Protein AF-A0A7S3LR54-F1 (afdb_monomer_lite)

InterPro domains:
  IPR029052 Metallo-dependent phosphatase-like [G3DSA:3.60.21.10] (1-102)
  IPR029052 Metallo-dependent phosphatase-like [SSF56300] (42-88)

Organism: NCBI:txid215587

Sequence (102 aa):
KIFRKYCLGGGPVAIEILSDQSVNFGRSLNKQVNYEDPNLSVQLPVFMIHGNHDDPTRDGADEALSAIDLLQDAGLVNYFGSIDELGNAKVTPILIGKGTAR

Structure (mmCIF, N/CA/C/O backbone):
data_AF-A0A7S3LR54-F1
#
_entry.id   AF-A0A7S3LR54-F1
#
loop_
_atom_site.group_PDB
_atom_site.id
_atom_site.type_symbol
_atom_site.label_atom_id
_atom_site.label_alt_id
_atom_site.label_comp_id
_atom_site.label_asym_id
_atom_site.label_entity_id
_atom_site.label_seq_id
_atom_site.pdbx_PDB_ins_code
_atom_site.Cartn_x
_atom_site.Cartn_y
_atom_site.Cartn_z
_atom_site.occupancy
_atom_site.B_iso_or_equiv
_atom_site.auth_seq_id
_atom_site.auth_comp_id
_atom_site.auth_asym_id
_atom_site.auth_atom_id
_atom_site.pdbx_PDB_model_num
ATOM 1 N N . LYS A 1 1 ? -5.534 14.928 -1.532 1.00 91.88 1 LYS A N 1
ATOM 2 C CA . LYS A 1 1 ? -6.771 15.540 -0.966 1.00 91.88 1 LYS A CA 1
ATOM 3 C C . LYS A 1 1 ? -7.883 14.511 -0.747 1.00 91.88 1 LYS A C 1
ATOM 5 O O . LYS A 1 1 ? -8.407 14.466 0.353 1.00 91.88 1 LYS A O 1
ATOM 10 N N . ILE A 1 2 ? -8.230 13.698 -1.753 1.00 98.12 2 ILE A N 1
ATOM 11 C CA . ILE A 1 2 ? -9.331 12.719 -1.671 1.00 98.12 2 ILE A CA 1
ATOM 12 C C . ILE A 1 2 ? -9.049 11.612 -0.643 1.00 98.12 2 ILE A C 1
ATOM 14 O O . ILE A 1 2 ? -9.808 11.507 0.311 1.00 98.12 2 ILE A O 1
ATOM 18 N N . PHE A 1 3 ? -7.925 10.891 -0.748 1.00 98.12 3 PHE A N 1
ATOM 19 C CA . PHE A 1 3 ? -7.567 9.842 0.225 1.00 98.12 3 PHE A CA 1
ATOM 20 C C . PHE A 1 3 ? -7.561 10.348 1.670 1.00 98.12 3 PHE A C 1
ATOM 22 O O . PHE A 1 3 ? -8.265 9.815 2.514 1.00 98.12 3 PHE A O 1
ATOM 29 N N . ARG A 1 4 ? -6.876 11.465 1.948 1.00 97.56 4 ARG A N 1
ATOM 30 C CA . ARG A 1 4 ? -6.880 12.069 3.294 1.00 97.56 4 ARG A CA 1
ATOM 31 C C . ARG A 1 4 ? -8.284 12.371 3.829 1.00 97.56 4 ARG A C 1
ATOM 33 O O . ARG A 1 4 ? -8.508 12.220 5.017 1.00 97.56 4 ARG A O 1
ATOM 40 N N . LYS A 1 5 ? -9.212 12.810 2.971 1.00 98.12 5 LYS A N 1
ATOM 41 C CA . LYS A 1 5 ? -10.575 13.180 3.382 1.00 98.12 5 LYS A CA 1
ATOM 42 C C . LYS A 1 5 ? -11.468 11.966 3.653 1.00 98.12 5 LYS A C 1
ATOM 44 O O . LYS A 1 5 ? -12.347 12.067 4.499 1.00 98.12 5 LYS A O 1
ATOM 49 N N . TYR A 1 6 ? -11.297 10.882 2.900 1.00 98.31 6 TYR A N 1
ATOM 50 C CA . TYR A 1 6 ? -12.254 9.768 2.890 1.00 98.31 6 TYR A CA 1
ATOM 51 C C . TYR A 1 6 ? -11.691 8.443 3.415 1.00 98.31 6 TYR A C 1
ATOM 53 O O . TYR A 1 6 ? -12.469 7.528 3.662 1.00 98.31 6 TYR A O 1
ATOM 61 N N . CYS A 1 7 ? -10.373 8.332 3.589 1.00 98.31 7 CYS A N 1
ATOM 62 C CA . CYS A 1 7 ? -9.712 7.101 4.028 1.00 98.31 7 CYS A CA 1
ATOM 63 C C . CYS A 1 7 ? -9.096 7.201 5.424 1.00 98.31 7 CYS A C 1
ATOM 65 O O . CYS A 1 7 ? -8.921 6.176 6.080 1.00 98.31 7 CYS A O 1
ATOM 67 N N . LEU A 1 8 ? -8.781 8.412 5.889 1.00 98.00 8 LEU A N 1
ATOM 68 C CA . LEU A 1 8 ? -8.302 8.638 7.250 1.00 98.00 8 LEU A CA 1
ATOM 69 C C . LEU A 1 8 ? -9.480 8.902 8.188 1.00 98.00 8 LEU A C 1
ATOM 71 O O . LEU A 1 8 ? -10.443 9.573 7.816 1.00 98.00 8 LEU A O 1
ATOM 75 N N . GLY A 1 9 ? -9.387 8.388 9.408 1.00 97.19 9 GLY A N 1
ATOM 76 C CA . GLY A 1 9 ? -10.419 8.505 10.427 1.00 97.19 9 GLY A CA 1
ATOM 77 C C . GLY A 1 9 ? -10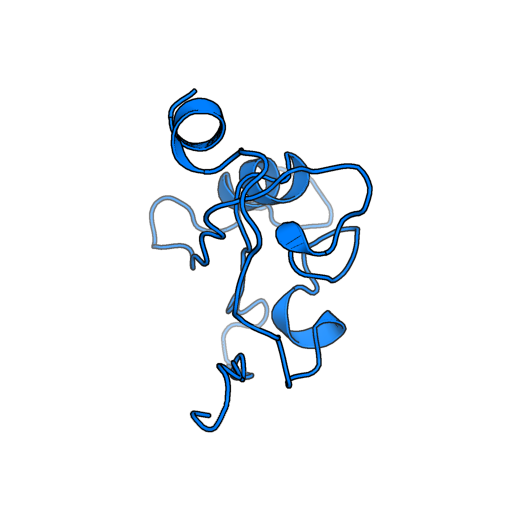.099 7.655 11.654 1.00 97.19 9 GLY A C 1
ATOM 78 O O . GLY A 1 9 ? -9.162 6.865 11.644 1.00 97.19 9 GLY A O 1
ATOM 79 N N . GLY A 1 10 ? -10.873 7.830 12.726 1.00 94.88 10 GLY A N 1
ATOM 80 C CA . GLY A 1 10 ? -10.656 7.126 13.998 1.00 94.88 10 GLY A CA 1
ATOM 81 C C . GLY A 1 10 ? -11.359 5.769 14.116 1.00 94.88 10 GLY A C 1
ATOM 82 O O . GLY A 1 10 ? -11.320 5.162 15.182 1.00 94.88 10 GLY A O 1
ATOM 83 N N . GLY A 1 11 ? -12.062 5.317 13.072 1.00 94.19 11 GLY A N 1
ATOM 84 C CA . GLY A 1 11 ? -12.738 4.017 13.082 1.00 94.19 11 GLY A CA 1
ATOM 85 C C . GLY A 1 11 ? -11.746 2.853 12.939 1.00 94.19 11 GLY A C 1
ATOM 86 O O . GLY A 1 11 ? -10.757 3.005 12.225 1.00 94.19 11 GLY A O 1
ATOM 87 N N . PRO A 1 12 ? -12.002 1.691 13.569 1.00 95.00 12 PRO A N 1
ATOM 88 C CA . PRO A 1 12 ? -11.104 0.546 13.475 1.00 95.00 12 PRO A CA 1
ATOM 89 C C . PRO A 1 12 ? -11.147 -0.095 12.081 1.00 95.00 12 PRO A C 1
ATOM 91 O O . PRO A 1 12 ? -12.207 -0.185 11.455 1.00 95.00 12 PRO A O 1
ATOM 94 N N . VAL A 1 13 ? -10.007 -0.624 11.638 1.00 97.75 13 VAL A N 1
ATOM 95 C CA . VAL A 1 13 ? -9.913 -1.497 10.462 1.00 97.75 13 VAL A CA 1
ATOM 96 C C . VAL A 1 13 ? -10.112 -2.943 10.915 1.00 97.75 13 VAL A C 1
ATOM 98 O O . VAL A 1 13 ? -9.363 -3.457 11.735 1.00 97.75 13 VAL A O 1
ATOM 101 N N . ALA A 1 14 ? -11.155 -3.601 10.404 1.00 96.06 14 ALA A N 1
ATOM 102 C CA . ALA A 1 14 ? -11.572 -4.941 10.839 1.00 96.06 14 ALA A CA 1
ATOM 103 C C . ALA A 1 14 ? -11.010 -6.077 9.963 1.00 96.06 14 ALA A C 1
ATOM 105 O O . ALA A 1 14 ? -11.665 -7.109 9.807 1.00 96.06 14 ALA A O 1
ATOM 106 N N . ILE A 1 15 ? -9.858 -5.856 9.331 1.00 97.38 15 ILE A N 1
ATOM 107 C CA . ILE A 1 15 ? -9.153 -6.852 8.520 1.00 97.38 15 ILE A CA 1
ATOM 108 C C . ILE A 1 15 ? -7.721 -7.011 9.030 1.00 97.38 15 ILE A C 1
ATOM 110 O O . ILE A 1 15 ? -7.120 -6.044 9.494 1.00 97.38 15 ILE A O 1
ATOM 114 N N . GLU A 1 16 ? -7.186 -8.221 8.931 1.00 97.19 16 GLU A N 1
ATOM 115 C CA . GLU A 1 16 ? -5.802 -8.555 9.285 1.00 97.19 16 GLU A CA 1
ATOM 116 C C . GLU A 1 16 ? -5.057 -9.085 8.058 1.00 97.19 16 GLU A C 1
ATOM 118 O O . GLU A 1 16 ? -5.648 -9.797 7.240 1.00 97.19 16 GLU A O 1
ATOM 123 N N . ILE A 1 17 ? -3.769 -8.758 7.923 1.00 97.88 17 ILE A N 1
ATOM 124 C CA . ILE A 1 17 ? -2.917 -9.378 6.905 1.00 97.88 17 ILE A CA 1
ATOM 125 C C . ILE A 1 17 ? -2.269 -10.629 7.494 1.00 97.88 17 ILE A C 1
ATOM 127 O O . ILE A 1 17 ? -1.526 -10.563 8.468 1.00 97.88 17 ILE A O 1
ATOM 131 N N . LEU A 1 18 ? -2.559 -11.777 6.884 1.00 97.69 18 LEU A N 1
ATOM 132 C CA . LEU A 1 18 ? -2.070 -13.096 7.296 1.00 97.69 18 LEU A CA 1
ATOM 133 C C . LEU A 1 18 ? -0.808 -13.527 6.534 1.00 97.69 18 LEU A C 1
ATOM 135 O O . LEU A 1 18 ? -0.143 -14.485 6.927 1.00 97.69 18 LEU A O 1
ATOM 139 N N . SER A 1 19 ? -0.515 -12.877 5.408 1.00 97.56 19 SER A N 1
ATOM 140 C CA . SER A 1 19 ? 0.674 -13.130 4.593 1.00 97.56 19 SER A CA 1
ATOM 141 C C . SER A 1 19 ? 1.882 -12.328 5.078 1.00 97.56 19 SER A C 1
ATOM 143 O O . SER A 1 19 ? 1.762 -11.405 5.883 1.00 97.56 19 SER A O 1
ATOM 145 N N . ASP A 1 20 ? 3.069 -12.676 4.576 1.00 97.31 20 ASP A N 1
ATOM 146 C CA . ASP A 1 20 ? 4.296 -11.939 4.873 1.00 97.31 20 ASP A CA 1
ATOM 147 C C . ASP A 1 20 ? 4.262 -10.538 4.243 1.00 97.31 20 ASP A C 1
ATOM 149 O O . ASP A 1 20 ? 4.524 -10.341 3.050 1.00 97.31 20 ASP A O 1
ATOM 153 N N . GLN A 1 21 ? 3.956 -9.553 5.085 1.00 97.38 21 GLN A N 1
ATOM 154 C CA . GLN A 1 21 ? 3.872 -8.149 4.708 1.00 97.38 21 GLN A CA 1
ATOM 155 C C . GLN A 1 21 ? 5.185 -7.604 4.138 1.00 97.38 21 GLN A C 1
ATOM 157 O O . GLN A 1 21 ? 5.147 -6.761 3.242 1.00 97.38 21 GLN A O 1
ATOM 162 N N . SER A 1 22 ? 6.338 -8.127 4.569 1.00 95.94 22 SER A N 1
ATOM 163 C CA . SER A 1 22 ? 7.636 -7.677 4.062 1.00 95.94 22 SER A CA 1
ATOM 164 C C . SER A 1 22 ? 7.875 -8.066 2.603 1.00 95.94 22 SER A C 1
ATOM 166 O O . SER A 1 22 ? 8.636 -7.398 1.902 1.00 95.94 22 SER A O 1
ATOM 168 N N . VAL A 1 23 ? 7.184 -9.111 2.135 1.00 95.00 23 VAL A N 1
ATOM 169 C CA . VAL A 1 23 ? 7.171 -9.531 0.732 1.00 95.00 23 VAL A CA 1
ATOM 170 C C . VAL A 1 23 ? 6.088 -8.784 -0.042 1.00 95.00 23 VAL A C 1
ATOM 172 O O . VAL A 1 23 ? 6.347 -8.306 -1.143 1.00 95.00 23 VAL A O 1
ATOM 175 N N . ASN A 1 24 ? 4.878 -8.660 0.512 1.00 95.38 24 ASN A N 1
ATOM 176 C CA . ASN A 1 24 ? 3.764 -8.019 -0.193 1.00 95.38 24 ASN A CA 1
ATOM 177 C C . ASN A 1 24 ? 3.935 -6.498 -0.352 1.00 95.38 24 ASN A C 1
ATOM 179 O O . ASN A 1 24 ? 3.563 -5.958 -1.393 1.00 95.38 24 ASN A O 1
ATOM 183 N N . PHE A 1 25 ? 4.505 -5.834 0.656 1.00 95.75 25 PHE A N 1
ATOM 184 C CA . PHE A 1 25 ? 4.692 -4.381 0.739 1.00 95.75 25 PHE A CA 1
ATOM 185 C C . PHE A 1 25 ? 6.179 -4.019 0.802 1.00 95.75 25 PHE A C 1
ATOM 187 O O . PHE A 1 25 ? 6.563 -3.050 1.450 1.00 95.75 25 PHE A O 1
ATOM 194 N N . GLY A 1 26 ? 7.040 -4.793 0.132 1.00 92.38 26 GLY A N 1
ATOM 195 C CA . GLY A 1 26 ? 8.496 -4.602 0.169 1.00 92.38 26 GLY A CA 1
ATOM 196 C C . GLY A 1 26 ? 8.978 -3.245 -0.362 1.00 92.38 26 GLY A C 1
ATOM 197 O O . GLY A 1 26 ? 10.064 -2.808 0.006 1.00 92.38 26 GLY A O 1
ATOM 198 N N . ARG A 1 27 ? 8.156 -2.565 -1.174 1.00 90.31 27 ARG A N 1
ATOM 199 C CA . ARG A 1 27 ? 8.391 -1.191 -1.653 1.00 90.31 27 ARG A CA 1
ATOM 200 C C . ARG A 1 27 ? 8.058 -0.115 -0.613 1.00 90.31 27 ARG A C 1
ATOM 202 O O . ARG A 1 27 ? 8.412 1.042 -0.797 1.00 90.31 27 ARG A O 1
ATOM 209 N N . SER A 1 28 ? 7.335 -0.466 0.451 1.00 91.75 28 SER A N 1
ATOM 210 C CA . SER A 1 28 ? 7.047 0.438 1.566 1.00 91.75 28 SER A CA 1
ATOM 211 C C . SER A 1 28 ? 8.260 0.504 2.484 1.00 91.75 28 SER A C 1
ATOM 213 O O . SER A 1 28 ? 8.807 -0.538 2.849 1.00 91.75 28 SER A O 1
ATOM 215 N N . LEU A 1 29 ? 8.639 1.704 2.930 1.00 87.62 29 LEU A N 1
ATOM 216 C CA . LEU A 1 29 ? 9.729 1.873 3.897 1.00 87.62 29 LEU A CA 1
ATOM 217 C C . LEU A 1 29 ? 9.469 1.097 5.195 1.00 87.62 29 LEU A C 1
ATOM 219 O O . LEU A 1 29 ? 10.381 0.482 5.748 1.00 87.62 29 LEU A O 1
ATOM 223 N N . ASN A 1 30 ? 8.210 1.066 5.638 1.00 88.50 30 ASN A N 1
ATOM 224 C CA . ASN A 1 30 ? 7.807 0.385 6.866 1.00 88.50 30 ASN A CA 1
ATOM 225 C C . ASN A 1 30 ? 7.520 -1.112 6.650 1.00 88.50 30 ASN A C 1
ATOM 227 O O . ASN A 1 30 ? 7.314 -1.831 7.621 1.00 88.50 30 ASN A O 1
ATOM 231 N N . LYS A 1 31 ? 7.512 -1.595 5.395 1.00 94.88 31 LYS A N 1
ATOM 232 C CA . LYS A 1 31 ? 7.271 -3.007 5.026 1.00 94.88 31 LYS A CA 1
ATOM 233 C C . LYS A 1 31 ? 6.000 -3.620 5.636 1.00 94.88 31 LYS A C 1
ATOM 235 O O . LYS A 1 31 ? 5.940 -4.818 5.905 1.00 94.88 31 LYS A O 1
ATOM 240 N N . GLN A 1 32 ? 4.989 -2.783 5.840 1.00 95.94 32 GLN A N 1
ATOM 241 C CA 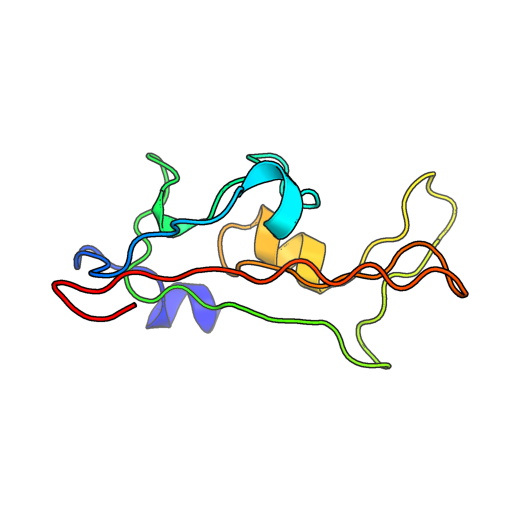. GLN A 1 32 ? 3.704 -3.124 6.441 1.00 95.94 32 GLN A CA 1
ATOM 242 C C . GLN A 1 32 ? 2.587 -2.290 5.810 1.00 95.94 32 GLN A C 1
ATOM 244 O O . GLN A 1 32 ? 2.846 -1.271 5.160 1.00 95.94 32 GLN A O 1
ATOM 249 N N . VAL A 1 33 ? 1.344 -2.703 6.037 1.00 97.62 33 VAL A N 1
ATOM 250 C CA . VAL A 1 33 ? 0.154 -1.935 5.676 1.00 97.62 33 VAL A CA 1
ATOM 251 C C . VAL A 1 33 ? 0.048 -0.636 6.471 1.00 97.62 33 VAL A C 1
ATOM 253 O O . VAL A 1 33 ? 0.366 -0.555 7.657 1.00 97.62 33 VAL A O 1
ATOM 256 N N . ASN A 1 34 ? -0.468 0.398 5.816 1.00 97.50 34 ASN A N 1
ATOM 257 C CA . ASN A 1 34 ? -0.555 1.751 6.352 1.00 97.50 34 ASN A CA 1
ATOM 258 C C . ASN A 1 34 ? -1.425 1.879 7.611 1.00 97.50 34 ASN A C 1
ATOM 260 O O . ASN A 1 34 ? -1.186 2.765 8.424 1.00 97.50 34 ASN A O 1
ATOM 264 N N . TYR A 1 35 ? -2.430 1.018 7.783 1.00 97.62 35 TYR A N 1
ATOM 265 C CA . TYR A 1 35 ? -3.323 1.058 8.943 1.00 97.62 35 TYR A CA 1
ATOM 266 C C . TYR A 1 35 ? -2.735 0.410 10.201 1.00 97.62 35 TYR A C 1
ATOM 268 O O . TYR A 1 35 ? -3.330 0.522 11.269 1.00 97.62 35 TYR A O 1
ATOM 276 N N . GLU A 1 36 ? -1.580 -0.247 10.084 1.00 96.62 36 GLU A N 1
ATOM 277 C CA . GLU A 1 36 ? -0.807 -0.752 11.222 1.00 96.62 36 GLU A CA 1
ATOM 278 C C . GLU A 1 36 ? 0.286 0.237 11.666 1.00 96.62 36 GLU A C 1
ATOM 280 O O . GLU A 1 36 ? 0.977 -0.012 12.653 1.00 96.62 36 GLU A O 1
ATOM 285 N N . ASP A 1 37 ? 0.466 1.367 10.966 1.00 95.50 37 ASP A N 1
ATOM 286 C CA . ASP A 1 37 ? 1.377 2.427 11.409 1.00 95.50 37 ASP A CA 1
ATOM 287 C C . ASP A 1 37 ? 0.788 3.147 12.639 1.00 95.50 37 ASP A C 1
ATOM 289 O O . ASP A 1 37 ? -0.298 3.730 12.547 1.00 95.50 37 ASP A O 1
ATOM 293 N N . PRO A 1 38 ? 1.489 3.170 13.789 1.00 94.56 38 PRO A N 1
ATOM 294 C CA . PRO A 1 38 ? 0.975 3.779 15.016 1.00 94.56 38 PRO A CA 1
ATOM 295 C C . PRO A 1 38 ? 0.774 5.300 14.918 1.00 94.56 38 PRO A C 1
ATOM 297 O O . PRO A 1 38 ? 0.100 5.882 15.768 1.00 94.56 38 PRO A O 1
ATOM 300 N N . ASN A 1 39 ? 1.348 5.956 13.907 1.00 95.06 39 ASN A N 1
ATOM 301 C CA . ASN A 1 39 ? 1.250 7.398 13.696 1.00 95.06 39 ASN A CA 1
ATOM 302 C C . ASN A 1 39 ? 0.158 7.786 12.687 1.00 95.06 39 ASN A C 1
ATOM 304 O O . ASN A 1 39 ? -0.066 8.979 12.462 1.00 95.06 39 ASN A O 1
ATOM 308 N N . LEU A 1 40 ? -0.526 6.813 12.073 1.00 95.75 40 LEU A N 1
ATOM 309 C CA . LEU A 1 40 ? -1.558 7.052 11.066 1.00 95.75 40 LEU A CA 1
ATOM 310 C C . LEU A 1 40 ? -2.916 6.511 11.519 1.00 95.75 40 LEU A C 1
ATOM 312 O O . LEU A 1 40 ? -3.088 5.336 11.816 1.00 95.75 40 LEU A O 1
ATOM 316 N N . SER A 1 41 ? -3.936 7.369 11.502 1.00 97.12 41 SER A N 1
ATOM 317 C CA . SER A 1 41 ? -5.327 6.954 11.726 1.00 97.12 41 SER A CA 1
ATOM 318 C C . SER A 1 41 ? -6.004 6.634 10.395 1.00 97.12 41 SER A C 1
ATOM 320 O O . SER A 1 41 ? -6.695 7.475 9.814 1.00 97.12 41 SER A O 1
ATOM 322 N N . VAL A 1 42 ? -5.761 5.432 9.874 1.00 98.12 42 VAL A N 1
ATOM 323 C CA . VAL A 1 42 ? -6.408 4.925 8.655 1.00 98.12 42 VAL A CA 1
ATOM 324 C C . VAL A 1 42 ? -7.696 4.197 9.035 1.00 98.12 42 VAL A C 1
ATOM 326 O O . VAL A 1 42 ? -7.669 3.267 9.830 1.00 98.12 42 VAL A O 1
ATOM 329 N N . GLN A 1 43 ? -8.818 4.590 8.432 1.00 98.06 43 GLN A N 1
ATOM 330 C CA . GLN A 1 43 ? -10.125 3.950 8.630 1.00 98.06 43 GLN A CA 1
ATOM 331 C C . GLN A 1 43 ? -10.543 3.087 7.429 1.00 98.06 43 GLN A C 1
ATOM 333 O O . GLN A 1 43 ? -11.262 2.102 7.589 1.00 98.06 43 GLN A O 1
ATOM 338 N N . LEU A 1 44 ? -10.112 3.452 6.218 1.00 98.25 44 LEU A N 1
ATOM 339 C CA . LEU A 1 44 ? -10.370 2.691 4.997 1.00 98.25 44 LEU A CA 1
ATOM 340 C C . LEU A 1 44 ? -9.046 2.462 4.253 1.00 98.25 44 LEU A C 1
ATOM 342 O O . LEU A 1 44 ? -8.603 3.360 3.531 1.00 98.25 44 LEU A O 1
ATOM 346 N N . PRO A 1 45 ? -8.405 1.291 4.414 1.00 98.00 45 PRO A N 1
ATOM 347 C CA . PRO A 1 45 ? -7.179 0.979 3.693 1.00 98.00 45 PRO A CA 1
ATOM 348 C C . PRO A 1 45 ? -7.468 0.768 2.204 1.00 98.00 45 PRO A C 1
ATOM 350 O O . PRO A 1 45 ? -8.455 0.134 1.828 1.00 98.00 45 PRO A O 1
ATOM 353 N N . VAL A 1 46 ? -6.591 1.295 1.350 1.00 98.38 46 VAL A N 1
ATOM 354 C CA . VAL A 1 46 ? -6.684 1.172 -0.110 1.00 98.38 46 VAL A CA 1
ATOM 355 C C . VAL A 1 46 ? -5.496 0.360 -0.593 1.00 98.38 46 VAL A C 1
ATOM 357 O O . VAL A 1 46 ? -4.361 0.758 -0.359 1.00 98.38 46 VAL A O 1
ATOM 360 N N . PHE A 1 47 ? -5.752 -0.755 -1.268 1.00 98.06 47 PHE A N 1
ATOM 361 C CA . PHE A 1 47 ? -4.725 -1.580 -1.901 1.00 98.06 47 PHE A CA 1
ATOM 362 C C . PHE A 1 47 ? -4.757 -1.338 -3.404 1.00 98.06 47 PHE A C 1
ATOM 364 O O . PHE A 1 47 ? -5.840 -1.332 -3.994 1.00 98.06 47 PHE A O 1
ATOM 371 N N . MET A 1 48 ? -3.600 -1.128 -4.026 1.00 96.50 48 MET A N 1
ATOM 372 C CA . MET A 1 48 ? -3.536 -0.855 -5.460 1.00 96.50 48 MET A CA 1
ATOM 373 C C . MET A 1 48 ? -2.311 -1.470 -6.127 1.00 96.50 48 MET A C 1
ATOM 375 O O . MET A 1 48 ? -1.283 -1.682 -5.488 1.00 96.50 48 MET A O 1
ATOM 379 N N . ILE A 1 49 ? -2.457 -1.723 -7.424 1.00 96.25 49 ILE A N 1
ATOM 380 C CA . ILE A 1 49 ? -1.386 -2.056 -8.364 1.00 96.25 49 ILE A CA 1
ATOM 381 C C . ILE A 1 49 ? -1.209 -0.873 -9.319 1.00 96.25 49 ILE A C 1
ATOM 383 O O . ILE A 1 49 ? -2.108 -0.034 -9.423 1.00 96.25 49 ILE A O 1
ATOM 387 N N . HIS A 1 50 ? -0.088 -0.831 -10.029 1.00 95.25 50 HIS A N 1
ATOM 388 C CA . HIS A 1 50 ? 0.096 0.118 -11.119 1.00 95.25 50 HIS A CA 1
ATOM 389 C C . HIS A 1 50 ? -0.460 -0.431 -12.439 1.00 95.25 50 HIS A C 1
ATOM 391 O O . HIS A 1 50 ? -0.477 -1.642 -12.671 1.00 95.25 50 HIS A O 1
ATOM 397 N N . GLY A 1 51 ? -0.906 0.463 -13.311 1.00 94.62 51 GLY A N 1
ATOM 398 C CA . GLY A 1 51 ? -1.114 0.216 -14.731 1.00 94.62 51 GLY A CA 1
ATOM 399 C C . GLY A 1 51 ? 0.090 0.640 -15.578 1.00 94.62 51 GLY A C 1
ATOM 400 O O . GLY A 1 51 ? 1.229 0.710 -15.117 1.00 94.62 51 GLY A O 1
ATOM 401 N N . ASN A 1 52 ? -0.176 0.898 -16.857 1.00 92.44 52 ASN A N 1
ATOM 402 C CA . ASN A 1 52 ? 0.820 1.279 -17.862 1.00 92.44 52 ASN A CA 1
ATOM 403 C C . ASN A 1 52 ? 1.081 2.794 -17.949 1.00 92.44 52 ASN A C 1
ATOM 405 O O . ASN A 1 52 ? 1.888 3.213 -18.769 1.00 92.44 52 ASN A O 1
ATOM 409 N N . HIS A 1 53 ? 0.321 3.615 -17.221 1.00 93.69 53 HIS A N 1
ATOM 410 C CA . HIS A 1 53 ? 0.486 5.079 -17.190 1.00 93.69 53 HIS A CA 1
ATOM 411 C C . HIS A 1 53 ? 1.130 5.570 -15.888 1.00 93.69 53 HIS A C 1
ATOM 413 O O . HIS A 1 53 ? 1.419 6.752 -15.721 1.00 93.69 53 HIS A O 1
ATOM 419 N N . ASP A 1 54 ? 1.285 4.649 -14.957 1.00 91.75 54 ASP A N 1
ATOM 420 C CA . ASP A 1 54 ? 1.704 4.786 -13.577 1.00 91.75 54 ASP A CA 1
ATOM 421 C C . ASP A 1 54 ? 2.770 3.727 -13.254 1.00 91.75 54 ASP A C 1
ATOM 423 O O . ASP A 1 54 ? 3.033 3.441 -12.087 1.00 91.75 54 ASP A O 1
ATOM 427 N N . ASP A 1 55 ? 3.390 3.147 -14.283 1.00 90.31 55 ASP A N 1
ATOM 428 C CA . ASP A 1 55 ? 4.476 2.193 -14.159 1.00 90.31 55 ASP A CA 1
ATOM 429 C C . ASP A 1 55 ? 5.729 2.836 -13.545 1.00 90.31 55 ASP A C 1
ATOM 431 O O . ASP A 1 55 ? 5.989 4.030 -13.728 1.00 90.31 55 ASP A O 1
ATOM 435 N N . PRO A 1 56 ? 6.511 2.073 -12.762 1.00 91.31 56 PRO A N 1
ATOM 436 C CA . PRO A 1 56 ? 7.755 2.586 -12.219 1.00 91.31 56 PRO A CA 1
ATOM 437 C C . PRO A 1 56 ? 8.733 2.966 -13.334 1.00 91.31 56 PRO A C 1
ATOM 439 O O . PRO A 1 56 ? 9.070 2.146 -14.187 1.00 91.31 56 PRO A O 1
ATOM 442 N N . THR A 1 57 ? 9.250 4.193 -13.286 1.00 88.38 57 THR A N 1
ATOM 443 C CA . THR A 1 57 ? 10.243 4.690 -14.249 1.00 88.38 57 THR A CA 1
ATOM 444 C C . THR A 1 57 ? 11.572 4.978 -13.556 1.00 88.38 57 THR A C 1
ATOM 446 O O . THR A 1 57 ? 11.613 5.344 -12.381 1.00 88.38 57 THR A O 1
ATOM 449 N N . ARG A 1 58 ? 12.684 4.767 -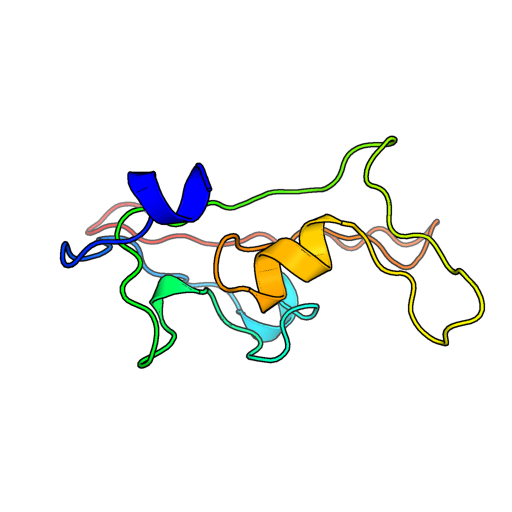14.271 1.00 82.44 58 ARG A N 1
ATOM 450 C CA . ARG A 1 58 ? 14.038 5.099 -13.801 1.00 82.44 58 ARG A CA 1
ATOM 451 C C . ARG A 1 58 ? 14.457 6.430 -14.411 1.00 82.44 58 ARG A C 1
ATOM 453 O O . ARG A 1 58 ? 14.861 6.454 -15.569 1.00 82.44 58 ARG A O 1
ATOM 460 N N . ASP A 1 59 ? 14.397 7.508 -13.637 1.00 76.19 59 ASP A N 1
ATOM 461 C CA . ASP A 1 59 ? 14.850 8.835 -14.080 1.00 76.19 59 ASP A CA 1
ATOM 462 C C . ASP A 1 59 ? 16.188 9.200 -13.412 1.00 76.19 59 ASP A C 1
ATOM 464 O O . ASP A 1 59 ? 16.290 10.096 -12.578 1.00 76.19 59 ASP A O 1
ATOM 468 N N . GLY A 1 60 ? 17.226 8.405 -13.703 1.00 67.50 60 GLY A N 1
ATOM 469 C CA . GLY A 1 60 ? 18.588 8.613 -13.183 1.00 67.50 60 GLY A CA 1
ATOM 470 C C . GLY A 1 60 ? 18.841 8.162 -11.736 1.00 67.50 60 GLY A C 1
ATOM 471 O O . GLY A 1 60 ? 19.941 8.376 -11.232 1.00 67.50 60 GLY A O 1
ATOM 472 N N . ALA A 1 61 ? 17.863 7.529 -11.082 1.00 77.44 61 ALA A N 1
ATOM 473 C CA . ALA A 1 61 ? 17.996 6.927 -9.754 1.00 77.44 61 ALA A CA 1
ATOM 474 C C . ALA A 1 61 ? 18.281 5.411 -9.817 1.00 77.44 61 ALA A C 1
ATOM 476 O O . ALA A 1 61 ? 18.004 4.747 -10.823 1.00 77.44 61 ALA A O 1
ATOM 477 N N . ASP A 1 62 ? 18.800 4.861 -8.714 1.00 79.62 62 ASP A N 1
ATOM 478 C CA . ASP A 1 62 ? 19.089 3.425 -8.575 1.00 79.62 62 ASP A CA 1
ATOM 479 C C . ASP A 1 62 ? 17.814 2.563 -8.617 1.00 79.62 62 ASP A C 1
ATOM 481 O O . ASP A 1 62 ? 17.833 1.433 -9.124 1.00 79.62 62 ASP A O 1
ATOM 485 N N . GLU A 1 63 ? 16.691 3.124 -8.160 1.00 81.81 63 GLU A N 1
ATOM 486 C CA . GLU A 1 63 ? 15.378 2.481 -8.096 1.00 81.81 63 GLU A CA 1
ATOM 487 C C . GLU A 1 63 ? 14.382 3.111 -9.080 1.00 81.81 63 GLU A C 1
ATOM 489 O O . GLU A 1 63 ? 14.370 4.322 -9.305 1.00 81.81 63 GLU A O 1
ATOM 494 N N . ALA A 1 64 ? 13.526 2.272 -9.671 1.00 89.06 64 ALA A N 1
ATOM 495 C CA . ALA A 1 64 ? 12.402 2.727 -10.481 1.00 89.06 64 ALA A CA 1
ATOM 496 C C . ALA A 1 64 ? 11.237 3.092 -9.557 1.00 89.06 64 ALA A C 1
ATOM 498 O O . ALA A 1 64 ? 10.819 2.246 -8.763 1.00 89.06 64 ALA A O 1
ATOM 499 N N . LEU A 1 65 ? 10.689 4.300 -9.680 1.00 91.00 65 LEU A N 1
ATOM 500 C CA . LEU A 1 65 ? 9.597 4.781 -8.829 1.00 91.00 65 LEU A CA 1
ATOM 501 C C . LEU A 1 65 ? 8.354 5.114 -9.656 1.00 91.00 65 LEU A C 1
ATOM 503 O O . LEU A 1 65 ? 8.436 5.620 -10.775 1.00 91.00 65 LEU A O 1
ATOM 507 N N . SER A 1 66 ? 7.196 4.819 -9.079 1.00 93.00 66 SER A N 1
ATOM 508 C CA . SER A 1 66 ? 5.866 5.172 -9.564 1.00 93.00 66 SER A CA 1
ATOM 509 C C . SER A 1 66 ? 5.301 6.335 -8.745 1.00 93.00 66 SER A C 1
ATOM 511 O O . SER A 1 66 ? 5.640 6.532 -7.576 1.00 93.00 66 SER A O 1
ATOM 513 N N . ALA A 1 67 ? 4.338 7.067 -9.312 1.00 94.31 67 ALA A N 1
ATOM 514 C CA . ALA A 1 67 ? 3.512 8.000 -8.545 1.00 94.31 67 ALA A CA 1
ATOM 515 C C . ALA A 1 67 ? 2.808 7.322 -7.350 1.00 94.31 67 ALA A C 1
ATOM 517 O O . ALA A 1 67 ? 2.491 7.983 -6.359 1.00 94.31 67 ALA A O 1
ATOM 518 N N . ILE A 1 68 ? 2.577 6.008 -7.423 1.00 96.19 68 ILE A N 1
ATOM 519 C CA . ILE A 1 68 ? 1.986 5.221 -6.340 1.00 96.19 68 ILE A CA 1
ATOM 520 C C . ILE A 1 68 ? 2.950 5.082 -5.158 1.00 96.19 68 ILE A C 1
ATOM 522 O O . ILE A 1 68 ? 2.489 5.136 -4.019 1.00 96.19 68 ILE A O 1
ATOM 526 N N . ASP A 1 69 ? 4.264 4.982 -5.389 1.00 94.25 69 ASP A N 1
ATOM 527 C CA . ASP A 1 69 ? 5.246 4.918 -4.299 1.00 94.25 69 ASP A CA 1
ATOM 528 C C . ASP A 1 69 ? 5.164 6.181 -3.425 1.00 94.25 69 ASP A C 1
ATOM 530 O O . ASP A 1 69 ? 5.161 6.084 -2.201 1.00 94.25 69 ASP A O 1
ATOM 534 N N . LEU A 1 70 ? 4.945 7.359 -4.029 1.00 94.25 70 LEU A N 1
ATOM 535 C CA . LEU A 1 70 ? 4.715 8.610 -3.290 1.00 94.25 70 LEU A CA 1
ATOM 536 C C . LEU A 1 70 ? 3.422 8.585 -2.462 1.00 94.25 70 LEU A C 1
ATOM 538 O O . LEU A 1 70 ? 3.360 9.161 -1.376 1.00 94.25 70 LEU A O 1
ATOM 542 N N . LEU A 1 71 ? 2.358 7.960 -2.975 1.00 96.69 71 LEU A N 1
ATOM 543 C CA . LEU A 1 71 ? 1.103 7.822 -2.233 1.00 96.69 71 LEU A CA 1
ATOM 544 C C . LEU A 1 71 ? 1.244 6.833 -1.072 1.00 96.69 71 LEU A C 1
ATOM 546 O O . LEU A 1 71 ? 0.654 7.062 -0.013 1.00 96.69 71 LEU A O 1
ATOM 550 N N . GLN A 1 72 ? 2.005 5.757 -1.276 1.00 96.62 72 GLN A N 1
ATOM 551 C CA . GLN A 1 72 ? 2.304 4.766 -0.251 1.00 96.62 72 GLN A CA 1
ATOM 552 C C . GLN A 1 72 ? 3.151 5.372 0.864 1.00 96.62 72 GLN A C 1
ATOM 554 O O . GLN A 1 72 ? 2.782 5.258 2.028 1.00 96.62 72 GLN A O 1
ATOM 559 N N . ASP A 1 73 ? 4.223 6.080 0.512 1.00 93.94 73 ASP A N 1
ATOM 560 C CA . ASP A 1 73 ? 5.112 6.725 1.482 1.00 93.94 73 ASP A CA 1
ATOM 561 C C . ASP A 1 73 ? 4.400 7.843 2.263 1.00 93.94 73 ASP A C 1
ATOM 563 O O . ASP A 1 73 ? 4.610 8.047 3.455 1.00 93.94 73 ASP A O 1
ATOM 567 N N . ALA A 1 74 ? 3.425 8.507 1.633 1.00 95.56 74 ALA A N 1
ATOM 568 C CA . ALA A 1 74 ? 2.527 9.436 2.315 1.00 95.56 74 ALA A CA 1
ATOM 569 C C . ALA A 1 74 ? 1.481 8.756 3.233 1.00 95.56 74 ALA A C 1
ATOM 571 O O . ALA A 1 74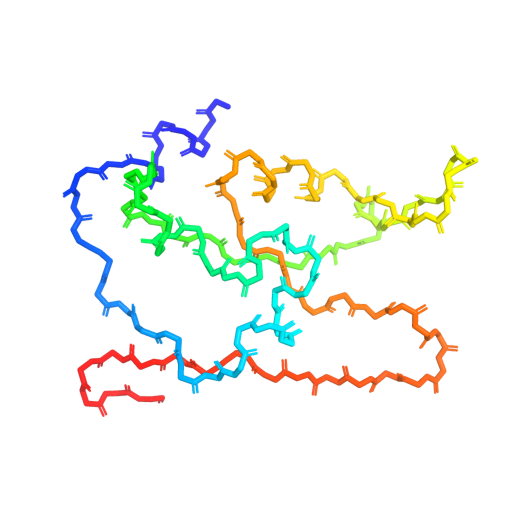 ? 0.616 9.458 3.775 1.00 95.56 74 ALA A O 1
ATOM 572 N N . GLY A 1 75 ? 1.503 7.424 3.364 1.00 96.56 75 GLY A N 1
ATOM 573 C CA . GLY A 1 75 ? 0.596 6.630 4.196 1.00 96.56 75 GLY A CA 1
ATOM 574 C C . GLY A 1 75 ? -0.827 6.495 3.646 1.00 96.56 75 GLY A C 1
ATOM 575 O O . GLY A 1 75 ? -1.751 6.144 4.383 1.00 96.56 75 GLY A O 1
ATOM 576 N N . LEU A 1 76 ? -1.059 6.820 2.370 1.00 97.94 76 LEU A N 1
ATOM 577 C CA . LEU A 1 76 ? -2.411 6.943 1.808 1.00 97.94 76 LEU A CA 1
ATOM 578 C C . LEU A 1 76 ? -2.924 5.663 1.144 1.00 97.94 76 LEU A C 1
ATOM 580 O O . LEU A 1 76 ? -4.140 5.478 1.072 1.00 97.94 76 LEU A O 1
ATOM 584 N N . VAL A 1 77 ? -2.025 4.812 0.652 1.00 98.19 77 VAL A N 1
ATOM 585 C CA . VAL A 1 77 ? -2.342 3.565 -0.061 1.00 98.19 77 VAL A CA 1
ATOM 586 C C . VAL A 1 77 ? -1.328 2.474 0.294 1.00 98.19 77 VAL A C 1
ATOM 588 O O . VAL A 1 77 ? -0.244 2.771 0.784 1.00 98.19 77 VAL A O 1
ATOM 591 N N . ASN A 1 78 ? -1.673 1.221 0.014 1.00 98.00 78 ASN A N 1
ATOM 592 C CA . ASN A 1 78 ? -0.809 0.050 0.117 1.00 98.00 78 ASN A CA 1
ATOM 593 C C . ASN A 1 78 ? -0.530 -0.460 -1.300 1.00 98.00 78 ASN A C 1
ATOM 595 O O . ASN A 1 78 ? -1.422 -1.004 -1.960 1.00 98.00 78 ASN A O 1
ATOM 599 N N . TYR A 1 79 ? 0.686 -0.242 -1.783 1.00 97.12 79 TYR A N 1
ATOM 600 C CA . TYR A 1 79 ? 1.121 -0.657 -3.108 1.00 97.12 79 TYR A CA 1
ATOM 601 C C . TYR A 1 79 ? 1.697 -2.067 -3.046 1.00 97.12 79 TYR A C 1
ATOM 603 O O . TYR A 1 79 ? 2.571 -2.361 -2.231 1.00 97.12 79 TYR A O 1
ATOM 611 N N . PHE A 1 80 ? 1.197 -2.951 -3.902 1.00 96.31 80 PHE A N 1
ATOM 612 C CA . PHE A 1 80 ? 1.632 -4.340 -3.956 1.00 96.31 80 PHE A CA 1
ATOM 613 C C . PHE A 1 80 ? 1.677 -4.849 -5.396 1.00 96.31 80 PHE A C 1
ATOM 615 O O . PHE A 1 80 ? 1.184 -4.203 -6.320 1.00 96.31 80 PHE A O 1
ATOM 622 N N . GLY A 1 81 ? 2.246 -6.040 -5.579 1.00 93.94 81 GLY A N 1
ATOM 623 C CA . GLY A 1 81 ? 2.176 -6.758 -6.853 1.00 93.94 81 GLY A CA 1
ATOM 624 C C . GLY A 1 81 ? 3.062 -6.196 -7.967 1.00 93.94 81 GLY A C 1
ATOM 625 O O . GLY A 1 81 ? 2.872 -6.574 -9.119 1.00 93.94 81 GLY A O 1
ATOM 626 N N . SER A 1 82 ? 4.025 -5.328 -7.646 1.00 90.69 82 SER A N 1
ATOM 627 C CA . SER A 1 82 ? 5.055 -4.890 -8.591 1.00 90.69 82 SER A CA 1
ATOM 628 C C . SER A 1 82 ? 5.936 -6.065 -9.027 1.00 90.69 82 SER A C 1
ATOM 630 O O . SER A 1 82 ? 6.314 -6.901 -8.203 1.00 90.69 82 SER A O 1
ATOM 632 N N . ILE A 1 83 ? 6.301 -6.103 -10.307 1.00 87.94 83 ILE A N 1
ATOM 633 C CA . ILE A 1 83 ? 7.206 -7.107 -10.876 1.00 87.94 83 ILE A CA 1
ATOM 634 C C . ILE A 1 83 ? 8.449 -6.383 -11.388 1.00 87.94 83 ILE A C 1
ATOM 636 O O . ILE A 1 83 ? 8.379 -5.678 -12.390 1.00 87.94 83 ILE A O 1
ATOM 640 N N . ASP A 1 84 ? 9.581 -6.576 -10.711 1.00 79.19 84 ASP A N 1
ATOM 641 C CA . ASP A 1 84 ? 10.832 -5.892 -11.063 1.00 79.19 84 ASP A CA 1
ATOM 642 C C . ASP A 1 84 ? 11.618 -6.617 -12.176 1.00 79.19 84 ASP A C 1
ATOM 644 O O . ASP A 1 84 ? 12.360 -5.984 -12.927 1.00 79.1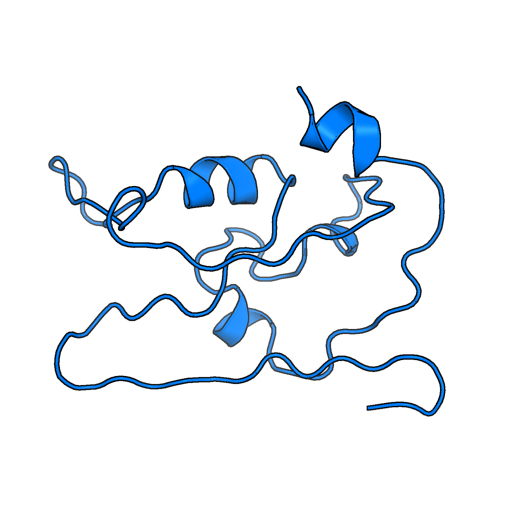9 84 ASP A O 1
ATOM 648 N N . GLU A 1 85 ? 11.450 -7.940 -12.319 1.00 83.12 85 GLU A N 1
ATOM 649 C CA . GLU A 1 85 ? 12.165 -8.763 -13.307 1.00 83.12 85 GLU A CA 1
ATOM 650 C C . GLU A 1 85 ? 11.227 -9.253 -14.426 1.00 83.12 85 GLU A C 1
ATOM 652 O O . GLU A 1 85 ? 10.481 -10.230 -14.287 1.00 83.12 85 GLU A O 1
ATOM 657 N N . LEU A 1 86 ? 11.287 -8.576 -15.576 1.00 75.75 86 LEU A N 1
ATOM 658 C CA . LEU A 1 86 ? 10.596 -8.978 -16.804 1.00 75.75 86 LEU A CA 1
ATOM 659 C C . LEU A 1 86 ? 11.149 -10.323 -17.307 1.00 75.75 86 LEU A C 1
ATOM 661 O O . LEU A 1 86 ? 12.242 -10.392 -17.859 1.00 75.75 86 LEU A O 1
ATOM 665 N N . GLY A 1 87 ? 10.376 -11.393 -17.114 1.00 84.44 87 GLY A N 1
ATOM 666 C CA . GLY A 1 87 ? 10.736 -12.769 -17.492 1.00 84.44 87 GLY A CA 1
ATOM 667 C C . GLY A 1 87 ? 10.671 -13.765 -16.333 1.00 84.44 87 GLY A C 1
ATOM 668 O O . GLY A 1 87 ? 10.575 -14.967 -16.571 1.00 84.44 87 GLY A O 1
ATOM 669 N N . ASN A 1 88 ? 10.632 -13.271 -15.094 1.00 86.88 88 ASN A N 1
ATOM 670 C CA . ASN A 1 88 ? 10.519 -14.075 -13.882 1.00 86.88 88 ASN A CA 1
ATOM 671 C C . ASN A 1 88 ? 9.439 -13.489 -12.960 1.00 86.88 88 ASN A C 1
ATOM 673 O O . ASN A 1 88 ? 9.699 -12.952 -11.883 1.00 86.88 88 ASN A O 1
ATOM 677 N N . ALA A 1 89 ? 8.190 -13.555 -13.421 1.00 88.06 89 ALA A N 1
ATOM 678 C CA . ALA A 1 89 ? 7.053 -13.023 -12.685 1.00 88.06 89 ALA A CA 1
ATOM 679 C C . ALA A 1 89 ? 6.735 -13.899 -11.461 1.00 88.06 89 ALA A C 1
ATOM 681 O O . ALA A 1 89 ? 6.040 -14.912 -11.563 1.00 88.06 89 ALA A O 1
ATOM 682 N N . LYS A 1 90 ? 7.217 -13.488 -10.285 1.00 90.31 90 LYS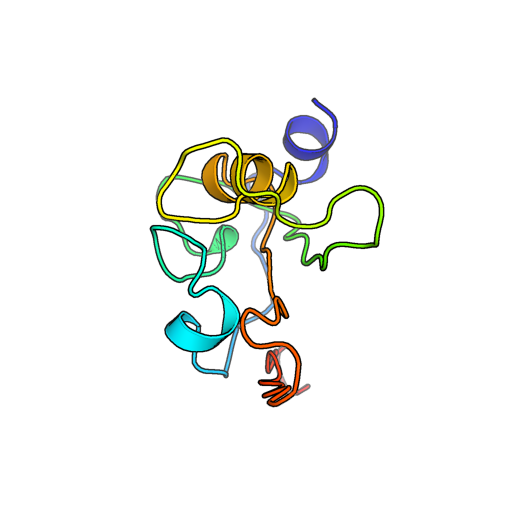 A N 1
ATOM 683 C CA . LYS A 1 90 ? 6.836 -14.092 -9.006 1.00 90.31 90 LYS A CA 1
ATOM 684 C C . LYS A 1 90 ? 5.661 -13.335 -8.394 1.00 90.31 90 LYS A C 1
ATOM 686 O O . LYS A 1 90 ? 5.818 -12.231 -7.883 1.00 90.31 90 LYS A O 1
ATOM 691 N N . VAL A 1 91 ? 4.490 -13.964 -8.383 1.00 91.50 91 VAL A N 1
ATOM 692 C CA . VAL A 1 91 ? 3.292 -13.413 -7.736 1.00 91.50 91 VAL A CA 1
ATOM 693 C C . VAL A 1 91 ? 3.189 -13.946 -6.312 1.00 91.50 91 VAL A C 1
ATOM 695 O O . VAL A 1 91 ? 3.151 -15.158 -6.102 1.00 91.50 91 VAL A O 1
ATOM 698 N N . THR A 1 92 ? 3.115 -13.042 -5.334 1.00 94.38 92 THR A N 1
ATOM 699 C CA . THR A 1 92 ? 2.891 -13.395 -3.925 1.00 94.38 92 THR A CA 1
ATOM 700 C C . THR A 1 92 ? 1.539 -12.833 -3.477 1.00 94.38 92 THR A C 1
ATOM 702 O O . THR A 1 92 ? 1.367 -11.612 -3.515 1.00 94.38 92 THR A O 1
ATOM 705 N N . PRO A 1 93 ? 0.568 -13.675 -3.078 1.00 96.06 93 PRO A N 1
ATOM 706 C CA . PRO A 1 93 ? -0.759 -13.207 -2.692 1.00 96.06 93 PRO A CA 1
ATOM 707 C C . PRO A 1 93 ? -0.719 -12.429 -1.374 1.00 96.06 93 PRO A C 1
ATOM 709 O O . PRO A 1 93 ? 0.088 -12.729 -0.492 1.00 96.06 93 PRO A O 1
ATOM 712 N N . ILE A 1 94 ? -1.626 -11.461 -1.235 1.00 97.81 94 ILE A N 1
ATOM 713 C CA . ILE A 1 94 ? -1.987 -10.890 0.064 1.00 97.81 94 ILE A CA 1
ATOM 714 C C . ILE A 1 94 ? -3.098 -11.765 0.639 1.00 97.81 94 ILE A C 1
ATOM 716 O O . ILE A 1 94 ? -4.145 -11.919 0.010 1.00 97.81 94 ILE A O 1
ATOM 720 N N . LEU A 1 95 ? -2.874 -12.341 1.816 1.00 98.06 95 LEU A N 1
ATOM 721 C CA . LEU A 1 95 ? -3.885 -13.121 2.527 1.00 98.06 95 LEU A CA 1
ATOM 722 C C . LEU A 1 95 ? -4.554 -12.225 3.565 1.00 98.06 95 LEU A C 1
ATOM 724 O O . LEU A 1 95 ? -3.862 -11.646 4.400 1.00 98.06 95 LEU A O 1
ATOM 728 N N . ILE A 1 96 ? -5.881 -12.110 3.513 1.00 98.19 96 ILE A N 1
ATOM 729 C CA . ILE A 1 96 ? -6.652 -11.212 4.379 1.00 98.19 96 ILE A CA 1
ATOM 730 C C . ILE A 1 96 ? -7.608 -12.032 5.241 1.00 98.19 96 ILE A C 1
ATOM 732 O O . ILE A 1 96 ? -8.418 -12.790 4.721 1.00 98.19 96 ILE A O 1
ATOM 736 N N . GLY A 1 97 ? -7.544 -11.847 6.557 1.00 97.94 97 GLY A N 1
ATOM 737 C CA . GLY A 1 97 ? -8.512 -12.392 7.505 1.00 97.94 97 GLY A CA 1
ATOM 738 C C . GLY A 1 97 ? -9.581 -11.366 7.876 1.00 97.94 97 GLY A C 1
ATOM 739 O O . GLY A 1 97 ? -9.296 -10.177 8.039 1.00 97.94 97 GLY A O 1
ATOM 740 N N . LYS A 1 98 ? -10.828 -11.820 8.036 1.00 97.69 98 LYS A N 1
ATOM 741 C CA . LYS A 1 98 ? -11.912 -11.028 8.635 1.00 97.69 98 LYS A CA 1
ATOM 742 C C . LYS A 1 98 ? -12.834 -11.915 9.464 1.00 97.69 98 LYS A C 1
ATOM 744 O O . LYS A 1 98 ? -13.748 -12.556 8.942 1.00 97.69 98 LYS A O 1
ATOM 749 N N . GLY A 1 99 ? -12.630 -11.920 10.780 1.00 95.00 99 GLY A N 1
ATOM 750 C CA . GLY A 1 99 ? -13.370 -12.804 11.680 1.00 95.00 99 GLY A CA 1
ATOM 751 C C . GLY A 1 99 ? -13.093 -14.268 11.334 1.00 95.00 99 GLY A C 1
ATOM 752 O O . GLY A 1 99 ? -11.964 -14.725 11.448 1.00 95.00 99 GLY A O 1
ATOM 753 N N . THR A 1 100 ? -14.113 -15.008 10.900 1.00 95.19 100 THR A N 1
ATOM 754 C CA . THR A 1 100 ? -13.958 -16.408 10.467 1.00 95.19 100 THR A CA 1
ATOM 755 C C . THR A 1 100 ? -13.699 -16.567 8.967 1.00 95.19 100 THR A C 1
ATOM 757 O O . THR A 1 100 ? -13.414 -17.679 8.525 1.00 95.19 100 THR A O 1
ATOM 760 N N . ALA A 1 101 ? -13.796 -15.488 8.182 1.00 94.81 101 ALA A N 1
ATOM 761 C CA . ALA A 1 101 ? -13.517 -15.503 6.750 1.00 94.81 101 ALA A CA 1
ATOM 762 C C . ALA A 1 101 ? -12.016 -15.322 6.477 1.00 94.81 101 ALA A C 1
ATOM 764 O O . ALA A 1 101 ? -11.344 -14.550 7.168 1.00 94.81 101 ALA A O 1
ATOM 765 N N . ARG A 1 102 ? -11.523 -16.033 5.460 1.00 83.94 102 ARG A N 1
ATOM 766 C CA . ARG A 1 102 ? -10.153 -15.992 4.936 1.00 83.94 102 ARG A CA 1
ATOM 767 C C . ARG A 1 102 ? -10.190 -15.946 3.415 1.00 83.94 102 ARG A C 1
ATOM 769 O O . ARG A 1 102 ? -11.187 -16.469 2.863 1.00 83.94 102 ARG A O 1
#

Foldseek 3Di:
DVLCVPFFDQADDQKDWPDQLCQFQVLAPVSHQLCPPPVTRTHHEAEDEDDPVFAFDCPPDPDGHGPVSVCVNVSRYRYGLDDPDDPDRDDDDTDMDGPPRD

Radius of gyration: 14.34 Å; chains: 1; bounding box: 33×32×33 Å

Secondary structure (DSSP, 8-state):
-HHHHHTBSSSPP--EE-S-HHHHTTTSTTSS-GGG-TT--BSS--EE---SSS--B-SSSSS-B-HHHHHHHTTS-EE-----STT-----PPPEEBTTB-

pLDDT: mean 93.44, std 5.91, range [67.5, 98.38]